Protein AF-A0A0N4WHC2-F1 (afdb_monomer_lite)

Organism: Haemonchus placei (NCBI:txid6290)

Structure (mmCIF, N/CA/C/O backbone):
data_AF-A0A0N4WHC2-F1
#
_entry.id   AF-A0A0N4WHC2-F1
#
loop_
_atom_site.group_PDB
_atom_site.id
_atom_site.type_symbol
_atom_site.label_atom_id
_atom_site.label_alt_id
_atom_site.label_comp_id
_atom_site.label_asym_id
_atom_site.label_entity_id
_atom_site.label_seq_id
_atom_site.pdbx_PDB_ins_code
_atom_site.Cartn_x
_atom_site.Cartn_y
_atom_site.Cartn_z
_atom_site.occupancy
_atom_site.B_iso_or_equiv
_atom_site.auth_seq_id
_atom_site.auth_comp_id
_atom_site.auth_asym_id
_atom_site.auth_atom_id
_atom_site.pdbx_PDB_model_num
ATOM 1 N N . MET A 1 1 ? 19.874 5.253 -3.977 1.00 56.47 1 MET A N 1
ATOM 2 C CA . MET A 1 1 ? 18.448 4.958 -4.258 1.00 56.47 1 MET A CA 1
ATOM 3 C C . MET A 1 1 ? 18.284 4.700 -5.752 1.00 56.47 1 MET A C 1
ATOM 5 O O . MET A 1 1 ? 18.887 5.431 -6.521 1.00 56.47 1 MET A O 1
ATOM 9 N N . HIS A 1 2 ? 17.528 3.671 -6.156 1.00 60.38 2 HIS A N 1
ATOM 10 C CA . HIS A 1 2 ? 17.494 3.167 -7.543 1.00 60.38 2 HIS A CA 1
ATOM 11 C C . HIS A 1 2 ? 16.426 3.834 -8.441 1.00 60.38 2 HIS A C 1
ATOM 13 O O . HIS A 1 2 ? 16.582 3.876 -9.656 1.00 60.38 2 HIS A O 1
ATOM 19 N N . THR A 1 3 ? 15.365 4.407 -7.861 1.00 57.41 3 THR A N 1
ATOM 20 C CA . THR A 1 3 ? 14.207 4.914 -8.620 1.00 57.41 3 THR A CA 1
ATOM 21 C C . THR A 1 3 ? 14.184 6.426 -8.843 1.00 57.41 3 THR A C 1
ATOM 23 O O . THR A 1 3 ? 13.465 6.888 -9.720 1.00 57.41 3 THR A O 1
ATOM 26 N N . GLY A 1 4 ? 14.923 7.218 -8.057 1.00 61.16 4 GLY A N 1
ATOM 27 C CA . GLY A 1 4 ? 14.853 8.692 -8.079 1.00 61.16 4 GLY A CA 1
ATOM 28 C C . GLY A 1 4 ? 13.540 9.283 -7.536 1.00 61.16 4 GLY A C 1
ATOM 29 O O . GLY A 1 4 ? 13.539 10.409 -7.053 1.00 61.16 4 GLY A O 1
ATOM 30 N N . GLU A 1 5 ? 12.455 8.506 -7.536 1.00 60.03 5 GLU A N 1
ATOM 31 C CA . GLU A 1 5 ? 11.140 8.853 -6.994 1.00 60.03 5 GLU A CA 1
ATOM 32 C C . GLU A 1 5 ? 10.762 7.939 -5.811 1.00 60.03 5 GLU A C 1
ATOM 34 O O . GLU A 1 5 ? 11.134 6.756 -5.801 1.00 60.03 5 GLU A O 1
ATOM 39 N N . PRO A 1 6 ? 10.030 8.451 -4.803 1.00 67.75 6 PRO A N 1
ATOM 40 C CA . PRO A 1 6 ? 9.599 7.656 -3.659 1.00 67.75 6 PRO A CA 1
ATOM 41 C C . PRO A 1 6 ? 8.644 6.536 -4.092 1.00 67.75 6 PRO A C 1
ATOM 43 O O . PRO A 1 6 ? 7.658 6.777 -4.785 1.00 67.75 6 PRO A O 1
ATOM 46 N N . LEU A 1 7 ? 8.913 5.311 -3.622 1.00 73.38 7 LEU A N 1
ATOM 47 C CA . LEU A 1 7 ? 8.128 4.111 -3.949 1.00 73.38 7 LEU A CA 1
ATOM 48 C C . LEU A 1 7 ? 6.632 4.284 -3.635 1.00 73.38 7 LEU A C 1
ATOM 50 O O . LEU A 1 7 ? 5.762 3.834 -4.378 1.00 73.38 7 LEU A O 1
ATOM 54 N N . PHE A 1 8 ? 6.357 5.000 -2.548 1.00 81.00 8 PHE A N 1
ATOM 55 C CA . PHE A 1 8 ? 5.032 5.425 -2.131 1.00 81.00 8 PHE A CA 1
ATOM 56 C C . PHE A 1 8 ? 5.058 6.947 -1.986 1.00 81.00 8 PHE A C 1
ATOM 58 O O . PHE A 1 8 ? 5.557 7.474 -0.996 1.00 81.00 8 PHE A O 1
ATOM 65 N N . ALA A 1 9 ? 4.587 7.653 -3.012 1.00 77.44 9 ALA A N 1
ATOM 66 C CA . ALA A 1 9 ? 4.616 9.114 -3.078 1.00 77.44 9 ALA A CA 1
ATOM 67 C C . ALA A 1 9 ? 3.363 9.751 -2.444 1.00 77.44 9 ALA A C 1
ATOM 69 O O . ALA A 1 9 ? 2.598 10.416 -3.143 1.00 77.44 9 ALA A O 1
ATOM 70 N N . GLY A 1 10 ? 3.065 9.469 -1.177 1.00 79.56 10 GLY A N 1
ATOM 71 C CA . GLY A 1 10 ? 1.869 9.975 -0.499 1.00 79.56 10 GLY A CA 1
ATOM 72 C C . GLY A 1 10 ? 1.936 11.476 -0.199 1.00 79.56 10 GLY A C 1
ATOM 73 O O . GLY A 1 10 ? 2.941 11.954 0.317 1.00 79.56 10 GLY A O 1
ATOM 74 N N . SER A 1 11 ? 0.866 12.225 -0.475 1.00 81.75 11 SER A N 1
ATOM 75 C CA . SER A 1 11 ? 0.759 13.654 -0.119 1.00 81.75 11 SER A CA 1
ATOM 76 C C . SER A 1 11 ? 0.170 13.903 1.279 1.00 81.75 11 SER A C 1
ATOM 78 O O . SER A 1 11 ? 0.064 15.045 1.715 1.00 81.75 11 SER A O 1
ATOM 80 N N . SER A 1 12 ? -0.246 12.844 1.978 1.00 84.81 12 SER A N 1
ATOM 81 C CA . SER A 1 12 ? -0.734 12.858 3.363 1.00 84.81 12 SER A CA 1
ATOM 82 C C . SER A 1 12 ? -0.519 11.486 4.016 1.00 84.81 12 SER A C 1
ATOM 84 O O . SER A 1 12 ? -0.254 10.509 3.320 1.00 84.81 12 SER A O 1
ATOM 86 N N . GLU A 1 13 ? -0.672 11.377 5.341 1.00 87.69 13 GLU A N 1
ATOM 87 C CA . GLU A 1 13 ? -0.554 10.091 6.064 1.00 87.69 13 GLU A CA 1
ATOM 88 C C . GLU A 1 13 ? -1.557 9.045 5.534 1.00 87.69 13 GLU A C 1
ATOM 90 O O . GLU A 1 13 ? -1.245 7.861 5.428 1.00 87.69 13 GLU A O 1
ATOM 95 N N . LEU A 1 14 ? -2.751 9.496 5.139 1.00 85.81 14 LEU A N 1
ATOM 96 C CA . LEU A 1 14 ? -3.799 8.650 4.574 1.00 85.81 14 LEU A CA 1
ATOM 97 C C . LEU A 1 14 ? -3.486 8.239 3.130 1.00 85.81 14 LEU A C 1
ATOM 99 O O . LEU A 1 14 ? -3.596 7.060 2.812 1.00 85.81 14 LEU A O 1
ATOM 103 N N . ASP A 1 15 ? -3.025 9.168 2.285 1.00 83.88 15 ASP A N 1
ATOM 104 C CA . ASP A 1 15 ? -2.594 8.853 0.912 1.00 83.88 15 ASP A CA 1
ATOM 105 C C . ASP A 1 15 ? -1.394 7.895 0.912 1.00 83.88 15 ASP A C 1
ATOM 107 O O . ASP A 1 15 ? -1.346 6.938 0.141 1.00 83.88 15 ASP A O 1
ATOM 111 N N . GLN A 1 16 ? -0.452 8.101 1.836 1.00 87.81 16 GLN A N 1
ATOM 112 C CA . GLN A 1 16 ? 0.689 7.213 2.033 1.00 87.81 16 GLN A CA 1
ATOM 113 C C . GLN A 1 16 ? 0.234 5.799 2.402 1.00 87.81 16 GLN A C 1
ATOM 115 O O . GLN A 1 16 ? 0.709 4.832 1.808 1.00 87.81 16 GLN A O 1
ATOM 120 N N . MET A 1 17 ? -0.708 5.674 3.343 1.00 90.31 17 MET A N 1
ATOM 121 C CA . MET A 1 17 ? -1.261 4.379 3.739 1.00 90.31 17 MET A CA 1
ATOM 122 C C . MET A 1 17 ? -1.965 3.685 2.566 1.00 90.31 17 MET A C 1
ATOM 124 O O . MET A 1 17 ? -1.693 2.516 2.305 1.00 90.31 17 MET A O 1
ATOM 128 N N . MET A 1 18 ? -2.810 4.396 1.812 1.00 87.81 18 MET A N 1
ATOM 129 C CA . MET A 1 18 ? -3.517 3.807 0.668 1.00 87.81 18 MET A CA 1
ATOM 130 C C . MET A 1 18 ? -2.551 3.330 -0.421 1.00 87.81 18 MET A C 1
ATOM 132 O O . MET A 1 18 ? -2.687 2.204 -0.894 1.00 87.81 18 MET A O 1
ATOM 136 N N . LYS A 1 19 ? -1.508 4.108 -0.742 1.00 84.94 19 LYS A N 1
ATOM 137 C CA . LYS A 1 19 ? -0.469 3.703 -1.709 1.00 84.94 19 LYS A CA 1
ATOM 138 C C . LYS A 1 19 ? 0.322 2.475 -1.270 1.00 84.94 19 LYS A C 1
ATOM 140 O O . LYS A 1 19 ? 0.721 1.678 -2.116 1.00 84.94 19 LYS A O 1
ATOM 145 N N . ILE A 1 20 ? 0.557 2.311 0.032 1.00 88.56 20 ILE A N 1
ATOM 146 C CA . ILE A 1 20 ? 1.183 1.098 0.572 1.00 88.56 20 ILE A CA 1
ATOM 147 C C . ILE A 1 20 ? 0.242 -0.096 0.396 1.00 88.56 20 ILE A C 1
ATOM 149 O O . ILE A 1 20 ? 0.662 -1.135 -0.114 1.00 88.56 20 ILE A O 1
ATOM 153 N N . VAL A 1 21 ? -1.033 0.060 0.761 1.00 89.56 21 VAL A N 1
ATOM 154 C CA . VAL A 1 21 ? -2.042 -1.006 0.673 1.00 89.56 21 VAL A CA 1
ATOM 155 C C . VAL A 1 21 ? -2.295 -1.444 -0.772 1.00 89.56 21 VAL A C 1
ATOM 157 O O . VAL A 1 21 ? -2.436 -2.639 -1.033 1.00 89.56 21 VAL A O 1
ATOM 160 N N . GLU A 1 22 ? -2.268 -0.523 -1.737 1.00 86.81 22 GLU A N 1
ATOM 161 C CA . GLU A 1 22 ? -2.349 -0.848 -3.168 1.00 86.81 22 GLU A CA 1
ATOM 162 C C . GLU A 1 22 ? -1.280 -1.857 -3.605 1.00 86.81 22 GLU A C 1
ATOM 164 O O . GLU A 1 22 ? -1.532 -2.663 -4.501 1.00 86.81 22 GLU A O 1
ATOM 169 N N . VAL A 1 23 ? -0.096 -1.819 -2.988 1.00 86.50 23 VAL A N 1
ATOM 170 C CA . VAL A 1 23 ? 1.061 -2.625 -3.400 1.00 86.50 23 VAL A CA 1
ATOM 171 C C . VAL A 1 23 ? 1.234 -3.870 -2.551 1.00 86.50 23 VAL A C 1
ATOM 173 O O . VAL A 1 23 ? 1.443 -4.960 -3.083 1.00 86.50 23 VAL A O 1
ATOM 176 N N . LEU A 1 24 ? 1.161 -3.716 -1.230 1.00 87.75 24 LEU A N 1
ATOM 177 C CA . LEU A 1 24 ? 1.430 -4.794 -0.280 1.00 87.75 24 LEU A CA 1
ATOM 178 C C . LEU A 1 24 ? 0.165 -5.554 0.135 1.00 87.75 24 LEU A C 1
ATOM 180 O O . LEU A 1 24 ? 0.272 -6.664 0.647 1.00 87.75 24 LEU A O 1
ATOM 184 N N . GLY A 1 25 ? -1.019 -5.001 -0.129 1.00 89.44 25 GLY A N 1
ATOM 185 C CA . GLY A 1 25 ? -2.285 -5.542 0.355 1.00 89.44 25 GLY A CA 1
ATOM 186 C C . GLY A 1 25 ? -2.678 -4.995 1.726 1.00 89.44 25 GLY A C 1
ATOM 187 O O . GLY A 1 25 ? -2.052 -4.079 2.262 1.00 89.44 25 GLY A O 1
ATOM 188 N N . MET A 1 26 ? -3.764 -5.543 2.275 1.00 92.38 26 MET A N 1
ATOM 189 C CA . MET A 1 26 ? -4.241 -5.167 3.605 1.00 92.38 26 MET A CA 1
ATOM 190 C C . MET A 1 26 ? -3.223 -5.577 4.676 1.00 92.38 26 MET A C 1
ATOM 192 O O . MET A 1 26 ? -2.686 -6.686 4.598 1.00 92.38 26 MET A O 1
ATOM 196 N N . PRO A 1 27 ? -2.975 -4.736 5.697 1.00 92.75 27 PRO A N 1
ATOM 197 C CA . PRO A 1 27 ? -2.187 -5.161 6.842 1.00 92.75 27 PRO A CA 1
ATOM 198 C C . PRO A 1 27 ? -2.856 -6.355 7.548 1.00 92.75 27 PRO A C 1
ATOM 200 O O . PRO A 1 27 ? -4.088 -6.447 7.545 1.00 92.75 27 PRO A O 1
ATOM 203 N N . PRO A 1 28 ? -2.076 -7.252 8.179 1.00 93.56 28 PRO A N 1
ATOM 204 C CA . PRO A 1 28 ? -2.614 -8.344 8.982 1.00 93.56 28 PRO A CA 1
ATOM 205 C C . PRO A 1 28 ? -3.629 -7.854 10.021 1.00 93.56 28 PRO A C 1
ATOM 207 O O . PRO A 1 28 ? -3.387 -6.856 10.704 1.00 93.56 28 PRO A O 1
ATOM 210 N N . LYS A 1 29 ? -4.738 -8.588 10.174 1.00 91.69 29 LYS A N 1
ATOM 211 C CA . LYS A 1 29 ? -5.836 -8.249 11.093 1.00 91.69 29 LYS A CA 1
ATOM 212 C C . LYS A 1 29 ? -5.349 -7.985 12.520 1.00 91.69 29 LYS A C 1
ATOM 214 O O . LYS A 1 29 ? -5.735 -6.980 13.098 1.00 91.69 29 LYS A O 1
ATOM 219 N N . GLU A 1 30 ? -4.443 -8.810 13.036 1.00 92.94 30 GLU A N 1
ATOM 220 C CA . GLU A 1 30 ? -3.900 -8.663 14.394 1.00 92.94 30 GLU A CA 1
ATOM 221 C C . GLU A 1 30 ? -3.202 -7.309 14.609 1.00 92.94 30 GLU A C 1
ATOM 223 O O . GLU A 1 30 ? -3.334 -6.699 15.665 1.00 92.94 30 GLU A O 1
ATOM 228 N N . LEU A 1 31 ? -2.519 -6.782 13.582 1.00 93.69 31 LEU A N 1
ATOM 229 C CA . LEU A 1 31 ? -1.914 -5.447 13.638 1.00 93.69 31 LEU A CA 1
ATOM 230 C C . LEU A 1 31 ? -2.968 -4.338 13.567 1.00 93.69 31 LEU A C 1
ATOM 232 O O . LEU A 1 31 ? -2.815 -3.295 14.203 1.00 93.69 31 LEU A O 1
ATOM 236 N N . LEU A 1 32 ? -4.033 -4.552 12.791 1.00 93.94 32 LEU A N 1
ATOM 237 C CA . LEU A 1 32 ? -5.146 -3.610 12.694 1.00 93.94 32 LEU A CA 1
ATOM 238 C C . LEU A 1 32 ? -5.945 -3.556 14.003 1.00 93.94 32 LEU A C 1
ATOM 240 O O . LEU A 1 32 ? -6.335 -2.467 14.420 1.00 93.94 32 LEU A O 1
ATOM 244 N N . ASP A 1 33 ? -6.133 -4.689 14.675 1.00 93.06 33 ASP A N 1
ATOM 245 C CA . ASP A 1 33 ? -6.863 -4.782 15.941 1.00 93.06 33 ASP A CA 1
ATOM 246 C C . ASP A 1 33 ? -6.141 -4.031 17.079 1.00 93.06 33 ASP A C 1
ATOM 248 O O . ASP A 1 33 ? -6.798 -3.359 17.873 1.00 93.06 33 ASP A O 1
ATOM 252 N N . ILE A 1 34 ? -4.801 -4.066 17.133 1.00 95.56 34 ILE A N 1
ATOM 253 C CA . ILE A 1 34 ? -4.012 -3.375 18.179 1.00 95.56 34 ILE A CA 1
ATOM 254 C C . ILE A 1 34 ? -3.615 -1.935 17.814 1.00 95.56 34 ILE A C 1
ATOM 256 O O . ILE A 1 34 ? -3.145 -1.173 18.661 1.00 95.56 34 ILE A O 1
ATOM 260 N N . GLY A 1 35 ? -3.739 -1.558 16.540 1.00 93.25 35 GLY A N 1
ATOM 261 C CA . GLY A 1 35 ? -3.206 -0.305 16.021 1.00 93.25 35 GLY A CA 1
ATOM 262 C C . GLY A 1 35 ? -3.943 0.930 16.565 1.00 93.25 35 GLY A C 1
ATOM 263 O O . GLY A 1 35 ? -5.131 1.112 16.286 1.00 93.25 35 GLY A O 1
ATOM 264 N N . PRO A 1 36 ? -3.257 1.882 17.231 1.00 94.75 36 PRO A N 1
ATOM 265 C CA . PRO A 1 36 ? -3.917 3.036 17.857 1.00 94.75 36 PRO A CA 1
ATOM 266 C C . PRO A 1 36 ? -4.539 3.998 16.835 1.00 94.75 36 PRO A C 1
ATOM 268 O O . PRO A 1 36 ? -5.469 4.740 17.142 1.00 94.75 36 PRO A O 1
ATOM 271 N N . LYS A 1 37 ? -4.037 3.982 15.594 1.00 93.50 37 LYS A N 1
ATOM 272 C CA . LYS A 1 37 ? -4.521 4.809 14.482 1.00 93.50 37 LYS A CA 1
ATOM 273 C C . LYS A 1 37 ? -5.303 4.016 13.433 1.00 93.50 37 LYS A C 1
ATOM 275 O O . LYS A 1 37 ? -5.623 4.581 12.391 1.00 93.50 37 LYS A O 1
ATOM 280 N N . THR A 1 38 ? -5.630 2.741 13.663 1.00 93.56 38 THR A N 1
ATOM 281 C CA . THR A 1 38 ? -6.330 1.913 12.661 1.00 93.56 38 THR A CA 1
ATOM 282 C C . THR A 1 38 ? -7.609 2.584 12.173 1.00 93.56 38 THR A C 1
ATOM 284 O O . THR A 1 38 ? -7.820 2.721 10.970 1.00 93.56 38 THR A O 1
ATOM 287 N N . HIS A 1 39 ? -8.405 3.114 13.102 1.00 92.38 39 HIS A N 1
ATOM 288 C CA . HIS A 1 39 ? -9.663 3.804 12.816 1.00 92.38 39 HIS A CA 1
ATOM 289 C C . HIS A 1 39 ? -9.507 5.052 11.926 1.00 92.38 39 HIS A C 1
ATOM 291 O O . HIS A 1 39 ? -10.493 5.522 11.359 1.00 92.38 39 HIS A O 1
ATOM 297 N N . LYS A 1 40 ? -8.298 5.612 11.786 1.00 90.94 40 LYS A N 1
ATOM 298 C CA . LYS A 1 40 ? -8.034 6.764 10.913 1.00 90.94 40 LYS A CA 1
ATOM 299 C C . LYS A 1 40 ? -7.991 6.368 9.434 1.00 90.94 40 LYS A C 1
ATOM 301 O O . LYS A 1 40 ? -8.381 7.170 8.590 1.00 90.94 40 LYS A O 1
ATOM 306 N N . TYR A 1 41 ? -7.565 5.143 9.126 1.00 90.62 41 TYR A N 1
ATOM 307 C CA . TYR A 1 41 ? -7.335 4.673 7.751 1.00 90.62 41 TYR A CA 1
ATOM 308 C C . TYR A 1 41 ? -8.301 3.574 7.317 1.00 90.62 41 TYR A C 1
ATOM 310 O O . TYR A 1 41 ? -8.625 3.473 6.135 1.00 90.62 41 TYR A O 1
ATOM 318 N N . PHE A 1 42 ? -8.774 2.766 8.264 1.00 92.81 42 PHE A N 1
ATOM 319 C CA . PHE A 1 42 ? -9.554 1.568 7.992 1.00 92.81 42 PHE A CA 1
ATOM 320 C C . PHE A 1 42 ? -10.897 1.608 8.719 1.00 92.81 42 PHE A C 1
ATOM 322 O O . PHE A 1 42 ? -11.009 2.107 9.843 1.00 92.81 42 PHE A O 1
ATOM 329 N N . GLY A 1 43 ? -11.931 1.116 8.044 1.00 92.12 43 GLY A N 1
ATOM 330 C CA . GLY A 1 43 ? -13.201 0.738 8.651 1.00 92.12 43 GLY A CA 1
ATOM 331 C C . GLY A 1 43 ? -13.205 -0.752 8.976 1.00 92.12 43 GLY A C 1
ATOM 332 O O . GLY A 1 43 ? -12.386 -1.507 8.449 1.00 92.12 43 GLY A O 1
ATOM 333 N N . LYS A 1 44 ? -14.121 -1.162 9.851 1.00 94.00 44 LYS A N 1
ATOM 334 C CA . LYS A 1 44 ? -14.350 -2.559 10.224 1.00 94.00 44 LYS A CA 1
ATOM 335 C C . LYS A 1 44 ? -15.842 -2.835 10.082 1.00 94.00 44 LYS A C 1
ATOM 337 O O . LYS A 1 44 ? -16.650 -2.036 10.548 1.00 94.00 44 LYS A O 1
ATOM 342 N N . THR A 1 45 ? -16.185 -3.905 9.379 1.00 92.19 45 THR A N 1
ATOM 343 C CA . THR A 1 45 ? -17.565 -4.399 9.274 1.00 92.19 45 THR A CA 1
ATOM 344 C C . THR A 1 45 ? -17.991 -5.075 10.578 1.00 92.19 45 THR A C 1
ATOM 346 O O . THR A 1 45 ? -17.150 -5.356 11.436 1.00 92.19 45 THR A O 1
ATOM 349 N N . GLU A 1 46 ? -19.284 -5.356 10.726 1.00 92.88 46 GLU A N 1
ATOM 350 C CA . GLU A 1 46 ? -19.814 -6.109 11.874 1.00 92.88 46 GLU A CA 1
ATOM 351 C C . GLU A 1 46 ? -19.200 -7.515 11.964 1.00 92.88 46 GLU A C 1
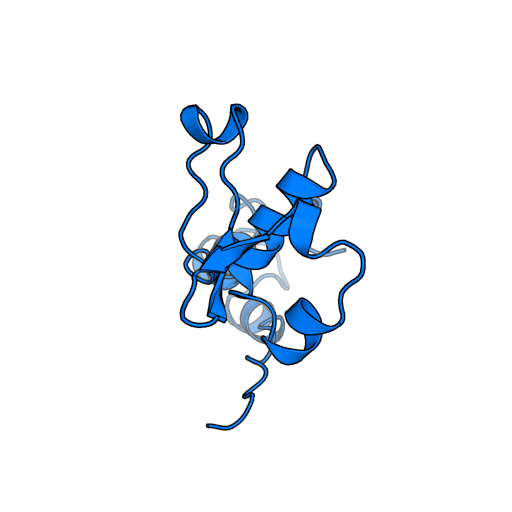ATOM 353 O O . GLU A 1 46 ? -18.869 -7.974 13.055 1.00 92.88 46 GLU A O 1
ATOM 358 N N . ASP A 1 47 ? -18.896 -8.127 10.815 1.00 92.31 47 ASP A N 1
ATOM 359 C CA . ASP A 1 47 ? -18.204 -9.420 10.703 1.00 92.31 47 ASP A CA 1
ATOM 360 C C . ASP A 1 47 ? -16.705 -9.353 11.057 1.00 92.31 47 ASP A C 1
ATOM 362 O O . ASP A 1 47 ? -15.974 -10.341 10.978 1.00 92.31 47 ASP A O 1
ATOM 366 N N . GLY A 1 48 ? -16.198 -8.171 11.413 1.00 89.25 48 GLY A N 1
ATOM 367 C CA . GLY A 1 48 ? -14.807 -7.964 11.795 1.00 89.25 48 GLY A CA 1
ATOM 368 C C . GLY A 1 48 ? -13.824 -7.854 10.627 1.00 89.25 48 GLY A C 1
ATOM 369 O O . GLY A 1 48 ? -12.613 -7.821 10.858 1.00 89.25 48 GLY A O 1
ATOM 370 N N . VAL A 1 49 ? -14.316 -7.752 9.389 1.00 90.69 49 VAL A N 1
ATOM 371 C CA . VAL A 1 49 ? -13.491 -7.574 8.184 1.00 90.69 49 VAL A CA 1
ATOM 372 C C . VAL A 1 49 ? -13.106 -6.105 8.017 1.00 90.69 49 VAL A C 1
ATOM 374 O O . VAL A 1 49 ? -13.968 -5.222 8.022 1.00 90.69 49 VAL A O 1
ATOM 377 N N . TYR A 1 50 ? -11.809 -5.849 7.837 1.00 93.06 50 TYR A N 1
ATOM 378 C CA . TYR A 1 50 ? -11.269 -4.507 7.625 1.00 93.06 50 TYR A CA 1
ATOM 379 C C . TYR A 1 50 ? -11.312 -4.078 6.156 1.00 93.06 5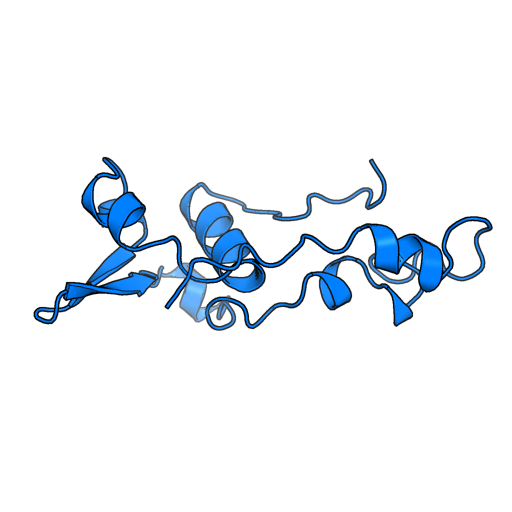0 TYR A C 1
ATOM 381 O O . TYR A 1 50 ? -11.007 -4.861 5.259 1.00 93.06 50 TYR A O 1
ATOM 389 N N . TYR A 1 51 ? -11.609 -2.800 5.919 1.00 90.50 51 TYR A N 1
ATOM 390 C CA . TYR A 1 51 ? -11.598 -2.179 4.593 1.00 90.50 51 TYR A CA 1
ATOM 391 C C . TYR A 1 51 ? -10.973 -0.780 4.630 1.00 90.50 51 TYR A C 1
ATOM 393 O O . TYR A 1 51 ? -10.994 -0.095 5.653 1.00 90.50 51 TYR A O 1
ATOM 401 N N . CYS A 1 52 ? -10.409 -0.337 3.508 1.00 89.00 52 CYS A N 1
ATOM 402 C CA . CYS A 1 52 ? -9.857 1.010 3.364 1.00 89.00 52 CYS A CA 1
ATOM 403 C C . CYS A 1 52 ? -10.961 2.071 3.410 1.00 89.00 52 CYS A C 1
ATOM 405 O O . CYS A 1 52 ? -11.951 1.973 2.686 1.00 89.00 52 CYS A O 1
ATOM 407 N N . LYS A 1 53 ? -10.778 3.121 4.216 1.00 85.62 53 LYS A N 1
ATOM 408 C CA . LYS A 1 53 ? -11.678 4.277 4.183 1.00 85.62 53 LYS A CA 1
ATOM 409 C C . LYS A 1 53 ? -11.484 5.070 2.894 1.00 85.62 53 LYS A C 1
ATOM 411 O O . LYS A 1 53 ? -10.359 5.342 2.481 1.00 85.62 53 LYS A O 1
ATOM 416 N N . THR A 1 54 ? -12.594 5.497 2.308 1.00 70.06 54 THR A N 1
ATOM 417 C CA . THR A 1 54 ? -12.622 6.418 1.171 1.00 70.06 54 THR A CA 1
ATOM 418 C C . THR A 1 54 ? -12.474 7.863 1.653 1.00 70.06 54 THR A C 1
ATOM 420 O O . THR A 1 54 ? -13.147 8.278 2.597 1.00 70.06 54 THR A O 1
ATOM 423 N N . THR A 1 55 ? -11.625 8.655 1.003 1.00 62.44 55 THR A N 1
ATOM 424 C CA . THR A 1 55 ? -11.531 10.112 1.200 1.00 62.44 55 THR A CA 1
ATOM 425 C C . THR A 1 55 ? -12.354 10.868 0.164 1.00 62.44 55 THR A C 1
ATOM 427 O O . THR A 1 55 ? -12.688 10.335 -0.888 1.00 62.44 55 THR A O 1
ATOM 430 N N . ARG A 1 56 ? -12.635 12.157 0.387 1.00 58.31 56 ARG A N 1
ATOM 431 C CA . ARG A 1 56 ? -13.176 13.013 -0.687 1.00 58.31 56 ARG A CA 1
ATOM 432 C C . ARG A 1 56 ? -12.263 13.039 -1.922 1.00 58.31 56 ARG A C 1
ATOM 434 O O . ARG A 1 56 ? -12.758 13.090 -3.040 1.00 58.31 56 ARG A O 1
ATOM 441 N N . ASP A 1 57 ? -10.953 12.902 -1.727 1.00 54.94 57 ASP A N 1
ATOM 442 C CA . ASP A 1 57 ? -9.972 12.892 -2.815 1.00 54.94 57 ASP A CA 1
ATOM 443 C C . ASP A 1 57 ? -10.017 11.614 -3.663 1.00 54.94 57 ASP A C 1
ATOM 445 O O . ASP A 1 57 ? -9.628 11.644 -4.832 1.00 54.94 57 ASP A O 1
ATOM 449 N N . CYS A 1 58 ? -10.529 10.498 -3.128 1.00 52.34 58 CYS A N 1
ATOM 450 C CA . CYS A 1 58 ? -10.616 9.254 -3.894 1.00 52.34 58 CYS A CA 1
ATOM 451 C C . CYS A 1 58 ? -11.771 9.214 -4.911 1.00 52.34 58 CYS A C 1
ATOM 453 O O . CYS A 1 58 ? -11.799 8.322 -5.755 1.00 52.34 58 CYS A O 1
ATOM 455 N N . PHE A 1 59 ? -12.646 10.232 -4.917 1.00 49.84 59 PHE A N 1
ATOM 456 C CA . PHE A 1 59 ? -13.558 10.489 -6.041 1.00 49.84 59 PHE A CA 1
ATOM 457 C C . PHE A 1 59 ? -12.803 10.901 -7.317 1.00 49.84 59 PHE A C 1
ATOM 459 O O . PHE A 1 59 ? -13.230 10.556 -8.411 1.00 49.84 59 PHE A O 1
ATOM 466 N N . ASN A 1 60 ? -11.660 11.590 -7.178 1.00 48.66 60 ASN A N 1
ATOM 467 C CA . ASN A 1 60 ? -10.794 11.985 -8.300 1.00 48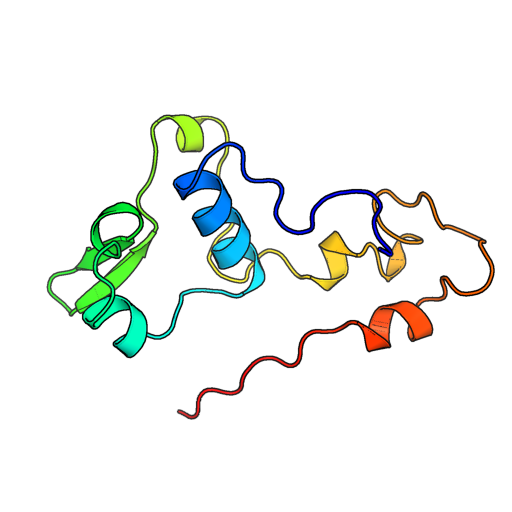.66 60 ASN A CA 1
ATOM 468 C C . ASN A 1 60 ? -9.541 11.102 -8.441 1.00 48.66 60 ASN A C 1
ATOM 470 O O . ASN A 1 60 ? -8.897 11.102 -9.488 1.00 48.66 60 ASN A O 1
ATOM 474 N N . LYS A 1 61 ? -9.176 10.349 -7.398 1.00 56.75 61 LYS A N 1
ATOM 475 C CA . LYS A 1 61 ? -8.076 9.375 -7.389 1.00 56.75 61 LYS A CA 1
ATOM 476 C C . LYS A 1 61 ? -8.599 8.026 -6.909 1.00 56.75 61 LYS A C 1
ATOM 478 O O . LYS A 1 61 ? -8.469 7.686 -5.736 1.00 56.75 61 LYS A O 1
ATOM 483 N N . CYS A 1 62 ? -9.212 7.256 -7.801 1.00 61.00 62 CYS A N 1
ATOM 484 C CA . CYS A 1 62 ? -9.612 5.892 -7.476 1.00 61.00 62 CYS A CA 1
ATOM 485 C C . CYS A 1 62 ? -8.352 5.046 -7.236 1.00 61.00 62 CYS A C 1
ATOM 487 O O . CYS A 1 62 ? -7.666 4.665 -8.187 1.00 61.00 62 CYS A O 1
ATOM 489 N N . TYR A 1 63 ? -8.020 4.791 -5.968 1.00 71.69 63 TYR A N 1
ATOM 490 C CA . TYR A 1 63 ? -6.982 3.831 -5.605 1.00 71.69 63 TYR A CA 1
ATOM 491 C C . TYR A 1 63 ? -7.369 2.446 -6.133 1.00 71.69 63 TYR A C 1
ATOM 493 O O . TYR A 1 63 ? -8.543 2.067 -6.137 1.00 71.69 63 TYR A O 1
ATOM 501 N N . ARG A 1 64 ? -6.379 1.680 -6.583 1.00 76.81 64 ARG A N 1
ATOM 502 C CA . ARG A 1 64 ? -6.559 0.273 -6.935 1.00 76.81 64 ARG A CA 1
ATOM 503 C C . ARG A 1 64 ? -6.883 -0.532 -5.675 1.00 76.81 64 ARG A C 1
ATOM 505 O O . ARG A 1 64 ? -6.564 -0.133 -4.557 1.00 76.81 64 ARG A O 1
ATOM 512 N N . GLY A 1 65 ? -7.507 -1.693 -5.862 1.00 79.44 65 GLY A N 1
ATOM 513 C CA . GLY A 1 65 ? -7.770 -2.607 -4.752 1.00 79.44 65 GLY A CA 1
ATOM 514 C C . GLY A 1 65 ? -6.480 -3.008 -4.013 1.00 79.44 65 GLY A C 1
ATOM 515 O O . GLY A 1 65 ? -5.393 -2.957 -4.600 1.00 79.44 65 GLY A O 1
ATOM 516 N N . PRO A 1 66 ? -6.571 -3.449 -2.746 1.00 83.94 66 PRO A N 1
ATOM 517 C CA . PRO A 1 66 ? -5.409 -3.916 -1.995 1.00 83.94 66 PRO A CA 1
ATOM 518 C C . PRO A 1 66 ? -4.593 -4.947 -2.792 1.00 83.94 66 PRO A C 1
ATOM 520 O O . PRO A 1 66 ? -5.147 -5.897 -3.350 1.00 83.94 66 PRO A O 1
ATOM 523 N N . GLY A 1 67 ? -3.280 -4.734 -2.900 1.00 81.75 67 GLY A N 1
ATOM 524 C CA . GLY A 1 67 ? -2.346 -5.616 -3.614 1.00 81.75 67 GLY A CA 1
ATOM 525 C C . GLY A 1 67 ? -2.491 -5.666 -5.145 1.00 81.75 67 GLY A C 1
ATOM 526 O O . GLY A 1 67 ? -1.836 -6.493 -5.784 1.00 81.75 67 GLY A O 1
ATOM 527 N N . HIS A 1 68 ? -3.333 -4.823 -5.756 1.00 80.31 68 HIS A N 1
ATOM 528 C CA . HIS A 1 68 ? -3.536 -4.804 -7.212 1.00 80.31 68 HIS A CA 1
ATOM 529 C C . HIS A 1 68 ? -2.470 -4.009 -7.977 1.00 80.31 68 HIS A C 1
ATOM 531 O O . HIS A 1 68 ? -2.379 -4.122 -9.202 1.00 80.31 68 HIS A O 1
ATOM 537 N N . ARG A 1 69 ? -1.654 -3.198 -7.296 1.00 80.62 69 ARG A N 1
ATOM 538 C CA . ARG A 1 69 ? -0.523 -2.492 -7.903 1.00 80.62 69 ARG A CA 1
ATOM 539 C C . ARG A 1 69 ? 0.748 -3.305 -7.689 1.00 80.62 69 ARG A C 1
ATOM 541 O O . ARG A 1 69 ? 1.306 -3.327 -6.599 1.00 80.62 69 ARG A O 1
ATOM 548 N N . LYS A 1 70 ? 1.240 -3.986 -8.722 1.00 78.88 70 LYS A N 1
ATOM 549 C CA . LYS A 1 70 ? 2.431 -4.825 -8.558 1.00 78.88 70 LYS A CA 1
ATOM 550 C C . LYS A 1 70 ? 3.670 -3.952 -8.402 1.00 78.88 70 LYS A C 1
ATOM 552 O O . LYS A 1 70 ? 3.885 -3.013 -9.165 1.00 78.88 70 L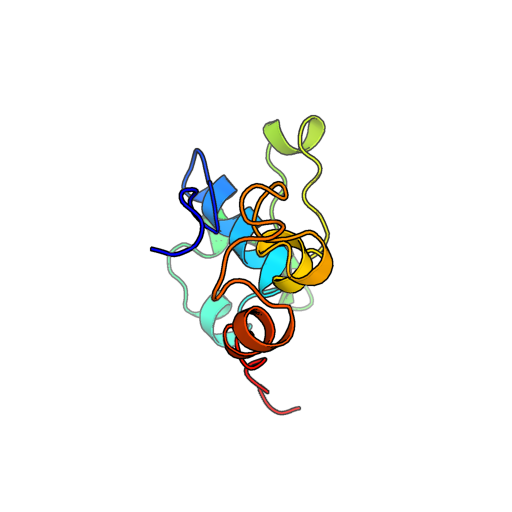YS A O 1
ATOM 557 N N . LEU A 1 71 ? 4.544 -4.327 -7.470 1.00 74.31 71 LEU A N 1
ATOM 558 C CA . LEU A 1 71 ? 5.867 -3.711 -7.335 1.00 74.31 71 LEU A CA 1
ATOM 559 C C . LEU A 1 71 ? 6.668 -3.791 -8.645 1.00 74.31 71 LEU A C 1
ATOM 561 O O . LEU A 1 71 ? 7.398 -2.866 -8.981 1.00 74.31 71 LEU A O 1
ATOM 565 N N . HIS A 1 72 ? 6.470 -4.872 -9.406 1.00 71.50 72 HIS A N 1
ATOM 566 C CA . HIS A 1 72 ? 7.029 -5.062 -10.744 1.00 71.50 72 HIS A CA 1
ATOM 567 C C . HIS A 1 72 ? 6.710 -3.891 -11.691 1.00 71.50 72 HIS A C 1
ATOM 569 O O . HIS A 1 72 ? 7.596 -3.413 -12.395 1.00 71.50 72 HIS A O 1
ATOM 575 N N . ASP A 1 73 ? 5.474 -3.391 -11.645 1.00 72.88 73 ASP A N 1
ATOM 576 C CA . ASP A 1 73 ? 5.019 -2.290 -12.496 1.00 72.88 73 ASP A CA 1
ATOM 577 C C . ASP A 1 73 ? 5.580 -0.947 -12.008 1.00 72.88 73 ASP A C 1
ATOM 579 O O . ASP A 1 73 ? 5.880 -0.069 -12.809 1.00 72.88 73 ASP A O 1
ATOM 583 N N . ILE A 1 74 ? 5.769 -0.782 -10.692 1.00 73.00 74 ILE A N 1
ATOM 584 C CA . ILE A 1 74 ? 6.357 0.440 -10.113 1.00 73.00 74 ILE A CA 1
ATOM 585 C C . ILE A 1 74 ? 7.848 0.548 -10.439 1.00 73.00 74 ILE A C 1
ATOM 587 O O . ILE A 1 74 ? 8.342 1.630 -10.745 1.00 73.00 74 ILE A O 1
ATOM 591 N N . LEU A 1 75 ? 8.567 -0.572 -10.371 1.00 71.06 75 LEU A N 1
ATOM 592 C CA . LEU A 1 75 ? 9.991 -0.619 -10.687 1.00 71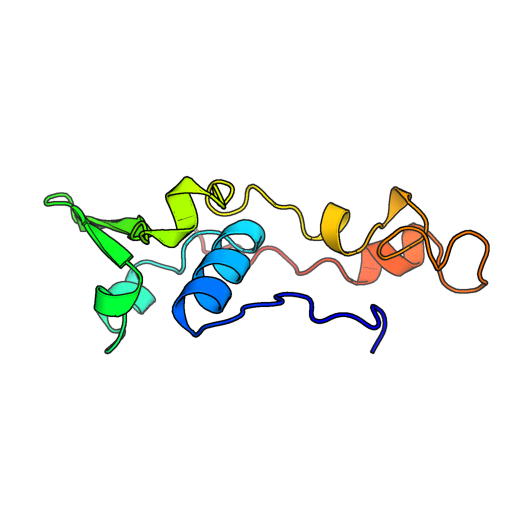.06 75 LEU A CA 1
ATOM 593 C C . LEU A 1 75 ? 10.261 -0.557 -12.194 1.00 71.06 75 LEU A C 1
ATOM 595 O O . LEU A 1 75 ? 11.396 -0.299 -12.578 1.00 71.06 75 LEU A O 1
ATOM 599 N N . GLY A 1 76 ? 9.249 -0.778 -13.038 1.00 68.25 76 GLY A N 1
ATOM 600 C CA . GLY A 1 76 ? 9.412 -0.779 -14.490 1.00 68.25 76 GLY A CA 1
ATOM 601 C C . GLY A 1 76 ? 10.352 -1.883 -14.972 1.00 68.25 76 GLY A C 1
ATOM 602 O O . GLY A 1 76 ? 11.159 -1.672 -15.875 1.00 68.25 76 GLY A O 1
ATOM 603 N N . VAL A 1 77 ? 10.271 -3.060 -14.345 1.00 67.38 77 VAL A N 1
ATOM 604 C CA . VAL A 1 77 ? 11.208 -4.180 -14.550 1.00 67.38 77 VAL A CA 1
ATOM 605 C C . VAL A 1 77 ? 11.324 -4.582 -16.023 1.00 67.38 77 VAL A C 1
ATOM 607 O O . VAL A 1 77 ? 12.417 -4.881 -16.487 1.00 67.38 77 VAL A O 1
ATOM 610 N N . THR A 1 78 ? 10.217 -4.562 -16.766 1.00 65.75 78 THR A N 1
ATOM 611 C CA . THR A 1 78 ? 10.177 -4.863 -18.208 1.00 65.75 78 THR A CA 1
ATOM 612 C C . THR A 1 78 ? 10.190 -3.621 -19.096 1.00 65.75 78 THR A C 1
ATOM 614 O O . THR A 1 78 ? 10.294 -3.748 -20.311 1.00 65.75 78 THR A O 1
ATOM 617 N N . SER A 1 79 ? 10.090 -2.423 -18.516 1.00 68.69 79 SER A N 1
ATOM 618 C CA . SER A 1 79 ? 10.022 -1.152 -19.244 1.00 68.69 79 SER A CA 1
ATOM 619 C C . SER A 1 79 ? 11.325 -0.352 -19.197 1.00 68.69 79 SER A C 1
ATOM 621 O O . SER A 1 79 ? 11.339 0.785 -19.651 1.00 68.69 79 SER A O 1
ATOM 623 N N . GLY A 1 80 ? 12.407 -0.910 -18.643 1.00 62.72 80 GLY A N 1
ATOM 624 C CA . GLY A 1 80 ? 13.687 -0.209 -18.499 1.00 62.72 80 GLY A CA 1
ATOM 625 C C . GLY A 1 80 ? 13.712 0.741 -17.301 1.00 62.72 80 GLY A C 1
ATOM 626 O O . GLY A 1 80 ? 14.116 1.894 -17.423 1.00 62.72 80 GLY A O 1
ATOM 627 N N . GLY A 1 81 ? 13.237 0.280 -16.146 1.00 67.06 81 GLY A N 1
ATOM 628 C CA . GLY A 1 81 ? 13.219 1.051 -14.908 1.00 67.06 81 GLY A CA 1
ATOM 629 C C . GLY A 1 81 ? 12.037 2.017 -14.782 1.00 67.06 81 GLY A C 1
ATOM 630 O O . GLY A 1 81 ? 11.174 2.087 -15.665 1.00 67.06 81 GLY A O 1
ATOM 631 N N . PRO A 1 82 ? 11.965 2.788 -13.683 1.00 69.31 82 PRO A N 1
ATOM 632 C CA . PRO A 1 82 ? 10.863 3.713 -13.430 1.00 69.31 82 PRO A CA 1
ATOM 633 C C . PRO A 1 82 ? 10.714 4.741 -14.553 1.00 69.31 82 PRO A C 1
ATOM 635 O O . PRO A 1 82 ? 11.671 5.422 -14.928 1.00 69.31 82 PRO A O 1
ATOM 638 N N . SER A 1 83 ? 9.502 4.846 -15.102 1.00 67.81 83 SER A N 1
ATOM 639 C CA . SER A 1 83 ? 9.187 5.668 -16.285 1.00 67.81 83 SER A CA 1
ATOM 640 C C . SER A 1 83 ? 10.041 5.365 -17.533 1.00 67.81 83 SER A C 1
ATOM 642 O O . SER A 1 83 ? 10.142 6.210 -18.417 1.00 67.81 83 SER A O 1
ATOM 644 N N . GLY A 1 84 ? 10.691 4.198 -17.598 1.00 67.12 84 GLY A N 1
ATOM 645 C CA . GLY A 1 84 ? 11.569 3.791 -18.702 1.00 67.12 84 GLY A CA 1
ATOM 646 C C . GLY A 1 84 ? 12.880 4.568 -18.815 1.00 67.12 84 GLY A C 1
ATOM 647 O O . GLY A 1 84 ? 13.584 4.460 -19.816 1.00 67.12 84 GLY A O 1
ATOM 648 N N . ARG A 1 85 ? 13.238 5.349 -17.790 1.00 74.12 85 ARG A N 1
ATOM 649 C CA . ARG A 1 85 ? 14.406 6.245 -17.821 1.00 74.12 85 ARG A CA 1
ATOM 650 C C . ARG A 1 85 ? 15.753 5.523 -17.797 1.00 74.12 85 ARG A C 1
ATOM 652 O O . ARG A 1 85 ? 16.768 6.177 -17.979 1.00 74.12 85 ARG A O 1
ATOM 659 N N . ARG A 1 86 ? 15.768 4.215 -17.533 1.00 69.69 86 ARG A N 1
ATOM 660 C CA . ARG A 1 86 ? 16.971 3.375 -17.433 1.00 69.69 86 ARG A CA 1
ATOM 661 C C . ARG A 1 86 ? 17.096 2.397 -18.606 1.00 69.69 86 ARG A C 1
ATOM 663 O O . ARG A 1 86 ? 17.918 1.484 -18.562 1.00 69.69 86 ARG A O 1
ATOM 670 N N . ALA A 1 87 ? 16.269 2.545 -19.643 1.00 69.81 87 ALA A N 1
ATOM 671 C CA . ALA A 1 87 ? 16.300 1.676 -20.811 1.00 69.81 87 ALA A CA 1
ATOM 672 C C . ALA A 1 87 ? 17.665 1.760 -21.517 1.00 69.81 87 ALA A C 1
ATOM 674 O O . ALA A 1 87 ? 18.088 2.832 -21.941 1.00 69.81 87 ALA A O 1
ATOM 675 N N . GLY A 1 88 ? 18.349 0.620 -21.637 1.00 71.50 88 GLY A N 1
ATOM 676 C CA . GLY A 1 88 ? 19.670 0.534 -22.268 1.00 71.50 88 GLY A CA 1
ATOM 677 C C . GLY A 1 88 ? 20.851 0.924 -21.371 1.00 71.50 88 GLY A C 1
ATOM 678 O O . GLY A 1 88 ? 21.987 0.861 -21.833 1.00 71.50 88 GLY A O 1
ATOM 679 N N . GLU A 1 89 ? 20.626 1.283 -20.101 1.00 75.00 89 GLU A N 1
ATOM 680 C CA . GLU A 1 89 ? 21.716 1.515 -19.147 1.00 75.00 89 GLU A CA 1
ATOM 681 C C . GLU A 1 89 ? 22.296 0.184 -18.633 1.00 75.00 89 GLU A C 1
ATOM 683 O O . GLU A 1 89 ? 21.571 -0.728 -18.223 1.00 75.00 89 GLU A O 1
ATOM 688 N N . SER A 1 90 ? 23.626 0.078 -18.592 1.00 73.00 90 SER A N 1
ATOM 689 C CA . SER A 1 90 ? 24.325 -1.054 -17.973 1.00 73.00 90 SER A CA 1
ATOM 690 C C . SER A 1 90 ? 23.912 -1.207 -16.499 1.00 73.00 90 SER A C 1
ATOM 692 O O . SER A 1 90 ? 23.806 -0.215 -15.777 1.00 73.00 90 SER A O 1
ATOM 694 N N . GLY A 1 91 ? 23.666 -2.439 -16.038 1.00 71.19 91 GLY A N 1
ATOM 695 C CA . GLY A 1 91 ? 23.221 -2.716 -14.659 1.00 71.19 91 GLY A CA 1
ATOM 696 C C . GLY A 1 91 ? 21.730 -2.456 -14.386 1.00 71.19 91 GLY A C 1
ATOM 697 O O . GLY A 1 91 ? 21.320 -2.406 -13.229 1.00 71.19 91 GLY A O 1
ATOM 698 N N . HIS A 1 92 ? 2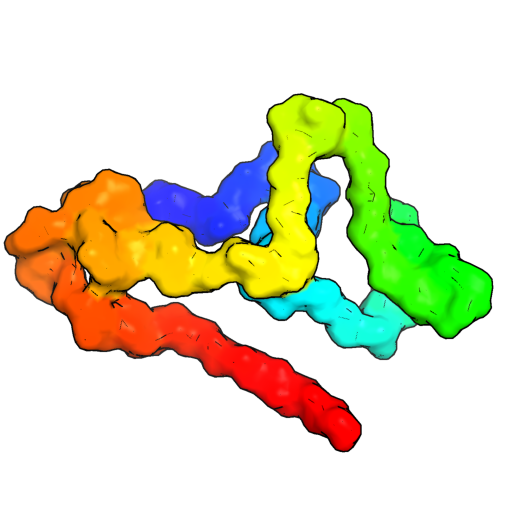0.918 -2.281 -15.433 1.00 72.75 92 HIS A N 1
ATOM 699 C CA . HIS A 1 92 ? 19.464 -2.088 -15.345 1.00 72.75 92 HIS A CA 1
ATOM 700 C C . HIS A 1 92 ? 18.703 -3.150 -16.159 1.00 72.75 92 HIS A C 1
ATOM 702 O O . HIS A 1 92 ? 17.674 -2.868 -16.776 1.00 72.75 92 HIS A O 1
ATOM 708 N N . SER A 1 93 ? 19.223 -4.386 -16.179 1.00 73.75 93 SER A N 1
ATOM 709 C CA . SER A 1 93 ? 18.569 -5.510 -16.852 1.00 73.75 93 SER A CA 1
ATOM 710 C C . SER A 1 93 ? 17.338 -6.001 -16.083 1.00 73.75 93 SER A C 1
ATOM 712 O O . SER A 1 93 ? 17.170 -5.760 -14.883 1.00 73.75 93 SER A O 1
ATOM 714 N N . VAL A 1 94 ? 16.479 -6.746 -16.779 1.00 72.25 94 VAL A N 1
ATOM 715 C CA . VAL A 1 94 ? 15.289 -7.387 -16.199 1.00 72.25 94 VAL A CA 1
ATOM 716 C C . VAL A 1 94 ? 15.669 -8.330 -15.046 1.00 72.25 94 VAL A C 1
ATOM 718 O O . VAL A 1 94 ? 14.951 -8.404 -14.040 1.00 72.25 94 VAL A O 1
ATOM 721 N N . GLU A 1 95 ? 16.800 -9.043 -15.154 1.00 74.44 95 GLU A N 1
ATOM 722 C CA . GLU A 1 95 ? 17.285 -9.919 -14.081 1.00 74.44 95 GLU A CA 1
ATOM 723 C C . GLU A 1 95 ? 17.711 -9.121 -12.848 1.00 74.44 95 GLU A C 1
ATOM 725 O O . GLU A 1 95 ? 17.396 -9.516 -11.725 1.00 74.44 95 GLU A O 1
ATOM 730 N N . GLU A 1 96 ? 18.384 -7.985 -13.044 1.00 72.94 96 GLU A N 1
ATOM 731 C CA . GLU A 1 96 ? 18.813 -7.102 -11.957 1.00 72.94 96 GLU A CA 1
ATOM 732 C C . GLU A 1 96 ? 17.600 -6.595 -11.169 1.00 72.94 96 GLU A C 1
ATOM 734 O O . GLU A 1 96 ? 17.530 -6.735 -9.948 1.00 72.94 96 GLU A O 1
ATOM 739 N N . TYR A 1 97 ? 16.580 -6.115 -11.885 1.00 69.31 97 TYR A N 1
ATOM 740 C CA . TYR A 1 97 ? 15.313 -5.672 -11.311 1.00 69.31 97 TYR A CA 1
ATOM 741 C C . TYR A 1 97 ? 14.551 -6.785 -10.579 1.00 69.31 97 TYR A C 1
ATOM 743 O O . TYR A 1 97 ? 13.867 -6.535 -9.583 1.00 69.31 97 TYR A O 1
ATOM 751 N N . SER A 1 98 ? 14.679 -8.029 -11.040 1.00 69.19 98 SER A N 1
ATOM 752 C CA . SER A 1 98 ? 14.017 -9.178 -10.421 1.00 69.19 98 SER A CA 1
ATOM 753 C C . SER A 1 98 ? 14.567 -9.516 -9.032 1.00 69.19 98 SER A C 1
ATOM 755 O O . SER A 1 98 ? 13.827 -10.086 -8.227 1.00 69.19 98 SER A O 1
ATOM 757 N N . LYS A 1 99 ? 15.804 -9.107 -8.713 1.00 71.31 99 LYS A N 1
ATOM 758 C CA . LYS A 1 99 ? 16.403 -9.245 -7.372 1.00 71.31 99 LYS A CA 1
ATOM 759 C C . LYS A 1 99 ? 15.742 -8.329 -6.333 1.00 71.31 99 LYS A C 1
ATOM 761 O O . LYS A 1 99 ? 15.766 -8.640 -5.149 1.00 71.31 99 LYS A O 1
ATOM 766 N N . PHE A 1 100 ? 15.106 -7.234 -6.761 1.00 64.88 100 PHE A N 1
ATOM 767 C CA . PHE A 1 100 ? 14.428 -6.270 -5.880 1.00 64.88 100 PHE A CA 1
ATOM 768 C C . PHE A 1 100 ? 12.971 -6.640 -5.560 1.00 64.88 100 PHE A C 1
ATOM 770 O O . PHE A 1 100 ? 12.234 -5.841 -4.975 1.00 64.88 100 PHE A O 1
ATOM 777 N N . LYS A 1 101 ? 12.521 -7.843 -5.939 1.00 64.12 101 LYS A N 1
ATOM 778 C CA . LYS A 1 101 ? 11.200 -8.341 -5.548 1.00 64.12 101 LYS A CA 1
ATOM 779 C C . LYS A 1 101 ? 11.155 -8.508 -4.031 1.00 64.12 101 LYS A C 1
ATOM 781 O O . LYS A 1 101 ? 11.914 -9.286 -3.464 1.00 64.12 101 LYS A O 1
ATOM 786 N N . ILE A 1 102 ? 10.226 -7.809 -3.385 1.00 57.78 102 ILE A N 1
ATOM 787 C CA . ILE A 1 102 ? 9.917 -8.050 -1.976 1.00 57.78 102 ILE A CA 1
ATOM 788 C C . ILE A 1 102 ? 9.320 -9.463 -1.889 1.00 57.78 102 ILE A C 1
ATOM 790 O O . ILE A 1 102 ? 8.329 -9.728 -2.584 1.00 57.78 102 ILE A O 1
ATOM 794 N N . PRO A 1 103 ? 9.895 -10.385 -1.094 1.00 50.94 103 PRO A N 1
ATOM 795 C CA . PRO A 1 103 ? 9.258 -11.668 -0.850 1.00 50.94 103 PRO A CA 1
ATOM 796 C C . PRO A 1 103 ? 7.880 -11.387 -0.258 1.00 50.94 103 PRO A C 1
ATOM 798 O O . PRO A 1 103 ? 7.757 -10.648 0.721 1.00 50.94 103 PRO A O 1
ATOM 801 N N . ARG A 1 104 ? 6.825 -11.940 -0.871 1.00 50.44 104 ARG A N 1
ATOM 802 C CA . ARG A 1 104 ? 5.512 -11.958 -0.225 1.00 50.44 104 ARG A CA 1
ATOM 803 C C . ARG A 1 104 ? 5.728 -12.602 1.136 1.00 50.44 104 ARG A C 1
ATOM 805 O O . ARG A 1 104 ? 6.162 -13.749 1.193 1.00 50.44 104 ARG A O 1
ATOM 812 N N . ILE A 1 105 ? 5.473 -11.854 2.205 1.00 46.56 105 ILE A N 1
ATOM 813 C CA . ILE A 1 105 ? 5.417 -12.428 3.542 1.00 46.56 105 ILE A CA 1
ATOM 814 C C . ILE A 1 105 ? 4.278 -13.442 3.468 1.00 46.56 105 ILE A C 1
ATOM 816 O O . ILE A 1 105 ? 3.109 -13.067 3.390 1.00 46.56 105 ILE A O 1
ATOM 820 N N . ALA A 1 106 ? 4.633 -14.721 3.371 1.00 39.38 106 ALA A N 1
ATOM 821 C CA . ALA A 1 106 ? 3.700 -15.818 3.511 1.00 39.38 106 ALA A CA 1
ATOM 822 C C . ALA A 1 106 ? 3.284 -15.832 4.983 1.00 39.38 106 ALA A C 1
ATOM 824 O O . ALA A 1 106 ? 3.911 -16.479 5.816 1.00 39.38 106 ALA A O 1
ATOM 825 N N . ILE A 1 107 ? 2.279 -15.030 5.322 1.00 45.22 107 ILE A N 1
ATOM 826 C CA . ILE A 1 107 ? 1.528 -15.230 6.554 1.00 45.22 107 ILE A CA 1
ATOM 827 C C . ILE A 1 107 ? 0.666 -16.465 6.314 1.00 45.22 107 ILE A C 1
ATOM 829 O O . ILE A 1 107 ? -0.174 -16.475 5.414 1.00 45.22 107 ILE A O 1
ATOM 833 N N . GLY A 1 108 ? 1.015 -17.533 7.031 1.00 40.22 108 GLY A N 1
ATOM 834 C CA . GLY A 1 108 ? 0.397 -18.846 6.932 1.00 40.22 108 GLY A CA 1
ATOM 835 C C . GLY A 1 108 ? -1.118 -18.774 7.082 1.00 40.22 108 GLY A C 1
ATOM 836 O O . GLY A 1 108 ? -1.637 -18.003 7.888 1.00 40.22 108 GLY A O 1
ATOM 837 N N . SER A 1 109 ? -1.779 -19.563 6.243 1.00 37.12 109 SER A N 1
ATOM 838 C CA . SER A 1 109 ? -3.170 -19.998 6.372 1.00 37.12 109 SER A CA 1
ATOM 839 C C . SER A 1 109 ? -3.416 -20.774 7.658 1.00 37.12 109 SER A C 1
ATOM 841 O O . SER A 1 109 ? -2.488 -21.518 8.053 1.00 37.12 109 SER A O 1
#

Secondary structure (DSSP, 8-state):
--SSS-SS--SSHHHHHHHHHHHH-SPPHHHHHH-TTHHHHEEE-TTS-EEEPPPGGGGTS-PPPTT-S-HHHHHTTTTTSGGGTTTT-TT--HHHHHTTPPPP-----

Sequence (109 aa):
MHTGEPLFAGSSELDQMMKIVEVLGMPPKELLDIGPKTHKYFGKTEDGVYYCKTTRDCFNKCYRGPGHRKLHDILGVTSGGPSGRRAGESGHSVEEYSKFKIPRIAIGS

Radius of gyration: 16.35 Å; chains: 1; bounding box: 44×34×40 Å

pLDDT: mean 75.71, std 14.7, range [37.12, 95.56]

Foldseek 3Di:
DFAVDDLQNAPDPQSSVLSCQLALNDDDLVCLVPPPCNVVFWDADPVRDIDGDDDPCCVVVVRDHGNNDYSCVCQCLVLQGHVSPNPPPPCRHSVSSVVPHDPNPCPDD